Protein AF-A0A093ZY78-F1 (afdb_monomer_lite)

Structure (mmCIF, N/CA/C/O backbone):
data_AF-A0A093ZY78-F1
#
_entry.id   AF-A0A093ZY78-F1
#
loop_
_atom_site.group_PDB
_atom_site.id
_atom_site.type_symbol
_atom_site.label_atom_id
_atom_site.label_alt_id
_atom_site.label_comp_id
_atom_site.label_asym_id
_atom_site.label_entity_id
_atom_site.label_seq_id
_atom_site.pdbx_PDB_ins_code
_atom_site.Cartn_x
_atom_site.Cartn_y
_atom_site.Cartn_z
_atom_site.occupancy
_atom_site.B_iso_or_equiv
_atom_site.auth_seq_id
_atom_site.auth_comp_id
_atom_site.auth_asym_id
_atom_site.auth_atom_id
_atom_site.pdbx_PDB_model_num
ATOM 1 N N . MET A 1 1 ? 4.372 -7.964 5.899 1.00 61.53 1 MET A N 1
ATOM 2 C CA . MET A 1 1 ? 4.485 -8.287 7.341 1.00 61.53 1 MET A CA 1
ATOM 3 C C . MET A 1 1 ? 3.782 -7.247 8.210 1.00 61.53 1 MET A C 1
ATOM 5 O O . MET A 1 1 ? 2.844 -7.632 8.885 1.00 61.53 1 MET A O 1
ATOM 9 N N . LEU A 1 2 ? 4.102 -5.948 8.109 1.00 73.25 2 LEU A N 1
ATOM 10 C CA . LEU A 1 2 ? 3.431 -4.876 8.877 1.00 73.25 2 LEU A CA 1
ATOM 11 C C . LEU A 1 2 ? 1.891 -4.920 8.816 1.00 73.25 2 LEU A C 1
ATOM 13 O O . LEU A 1 2 ? 1.220 -4.945 9.842 1.00 73.25 2 LEU A O 1
ATOM 17 N N . LYS A 1 3 ? 1.335 -5.004 7.601 1.00 78.75 3 LYS A N 1
ATOM 18 C CA . LYS A 1 3 ? -0.119 -5.030 7.374 1.00 78.75 3 LYS A CA 1
ATOM 19 C C . LYS A 1 3 ? -0.809 -6.216 8.060 1.00 78.75 3 LYS A C 1
ATOM 21 O O . LYS A 1 3 ? -1.942 -6.081 8.498 1.00 78.75 3 LYS A O 1
ATOM 26 N N . LEU A 1 4 ? -0.108 -7.346 8.205 1.00 78.31 4 LEU A N 1
ATOM 27 C CA . LEU A 1 4 ? -0.604 -8.532 8.913 1.00 78.31 4 LEU A CA 1
ATOM 28 C C . LEU A 1 4 ? -0.582 -8.334 10.434 1.00 78.31 4 LEU A C 1
ATOM 30 O O . LEU A 1 4 ? -1.525 -8.732 11.105 1.00 78.31 4 LEU A O 1
ATOM 34 N N . SER A 1 5 ? 0.445 -7.681 10.981 1.00 79.75 5 SER A N 1
ATOM 35 C CA . SER A 1 5 ? 0.486 -7.347 12.411 1.00 79.75 5 SER A CA 1
ATOM 36 C C . SER A 1 5 ? -0.639 -6.381 12.791 1.00 79.75 5 SER A C 1
ATOM 38 O O . SER A 1 5 ? -1.333 -6.605 13.779 1.00 79.75 5 SER A O 1
ATOM 40 N N . ILE A 1 6 ? -0.879 -5.355 11.963 1.00 78.25 6 ILE A N 1
ATOM 41 C CA . ILE A 1 6 ? -1.994 -4.410 12.145 1.00 78.25 6 ILE A CA 1
ATOM 42 C C . ILE A 1 6 ? -3.337 -5.143 12.026 1.00 78.25 6 ILE A C 1
ATOM 44 O O . ILE A 1 6 ? -4.227 -4.919 12.843 1.00 78.25 6 ILE A O 1
ATOM 48 N N . ALA A 1 7 ? -3.470 -6.062 11.063 1.00 78.88 7 ALA A N 1
ATOM 49 C CA . ALA A 1 7 ? -4.646 -6.919 10.912 1.00 78.88 7 ALA A CA 1
ATOM 50 C C . ALA A 1 7 ? -4.950 -7.747 12.165 1.00 78.88 7 ALA A C 1
ATOM 52 O O . ALA A 1 7 ? -6.092 -7.808 12.612 1.00 78.88 7 ALA A O 1
ATOM 53 N N . GLU A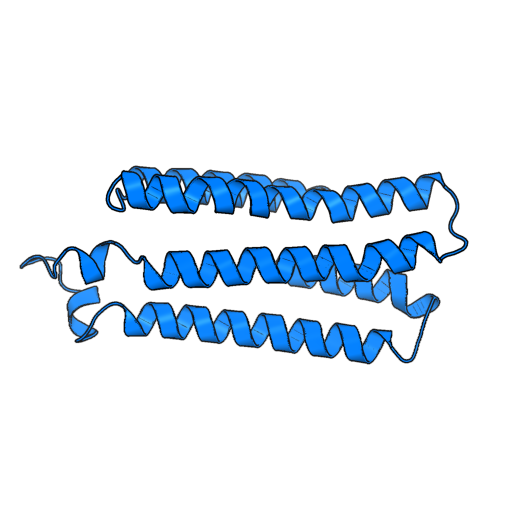 1 8 ? -3.932 -8.382 12.743 1.00 81.56 8 GLU A N 1
ATOM 54 C CA . GLU A 1 8 ? -4.070 -9.208 13.944 1.00 81.56 8 GLU A CA 1
ATOM 55 C C . GLU A 1 8 ? -4.342 -8.364 15.197 1.00 81.56 8 GLU A C 1
ATOM 57 O O . GLU A 1 8 ? -5.108 -8.766 16.075 1.00 81.56 8 GLU A O 1
ATOM 62 N N . PHE A 1 9 ? -3.767 -7.165 15.287 1.00 80.25 9 PHE A N 1
ATOM 63 C CA . PHE A 1 9 ? -4.081 -6.224 16.359 1.00 80.25 9 PHE A CA 1
ATOM 64 C C . PHE A 1 9 ? -5.534 -5.735 16.270 1.00 80.25 9 PHE A C 1
ATOM 66 O O . PHE A 1 9 ? -6.270 -5.793 17.258 1.00 80.25 9 PHE A O 1
ATOM 73 N N . LEU A 1 10 ? -5.975 -5.349 15.067 1.00 74.75 10 LEU A N 1
ATOM 74 C CA . LEU A 1 10 ? -7.372 -5.036 14.759 1.00 74.75 10 LEU A CA 1
ATOM 75 C C . LEU A 1 10 ? -8.294 -6.182 15.148 1.00 74.75 10 LEU A C 1
ATOM 77 O O . LEU A 1 10 ? -9.289 -5.969 15.840 1.00 74.75 10 LEU A O 1
ATOM 81 N N . LYS A 1 11 ? -7.905 -7.406 14.780 1.00 75.50 11 LYS A N 1
ATOM 82 C CA . LYS A 1 11 ? -8.638 -8.617 15.122 1.00 75.50 11 LYS A CA 1
ATOM 83 C C . LYS A 1 11 ? -8.878 -8.727 16.618 1.00 75.50 11 LYS A C 1
ATOM 85 O O . LYS A 1 11 ? -10.014 -8.907 17.044 1.00 75.50 11 LYS A O 1
ATOM 90 N N . ARG A 1 12 ? -7.829 -8.568 17.425 1.00 77.19 12 ARG A N 1
ATOM 91 C CA . ARG A 1 12 ? -7.918 -8.656 18.891 1.00 77.19 12 ARG A CA 1
ATOM 92 C C . ARG A 1 12 ? -8.807 -7.571 19.496 1.00 77.19 12 ARG A C 1
ATOM 94 O O . ARG A 1 12 ? -9.527 -7.848 20.451 1.00 77.19 12 ARG A O 1
ATOM 101 N N . LEU A 1 13 ? -8.774 -6.355 18.955 1.00 74.00 13 LEU A N 1
ATOM 102 C CA . LEU A 1 13 ? -9.579 -5.237 19.454 1.00 74.00 13 LEU A CA 1
ATOM 103 C C . LEU A 1 13 ? -11.060 -5.371 19.099 1.00 74.00 13 LEU A C 1
ATOM 105 O O . LEU A 1 13 ? -11.923 -5.092 19.930 1.00 74.00 13 LEU A O 1
ATOM 109 N N . THR A 1 14 ? -11.359 -5.801 17.876 1.00 69.81 14 THR A N 1
ATOM 110 C CA . THR A 1 14 ? -12.730 -5.865 17.363 1.00 69.81 14 THR A CA 1
ATOM 111 C C . THR A 1 14 ? -13.439 -7.173 17.733 1.00 69.81 14 THR A C 1
ATOM 113 O O . THR A 1 14 ? -14.668 -7.183 17.819 1.00 69.81 14 THR A O 1
ATOM 116 N N . GLN A 1 15 ? -12.701 -8.241 18.072 1.00 70.75 15 GLN A N 1
ATOM 117 C CA . GLN A 1 15 ? -13.249 -9.541 18.495 1.00 70.75 15 GLN A CA 1
ATOM 118 C C . GLN A 1 15 ? -14.234 -9.444 19.675 1.00 70.75 15 GLN A C 1
ATOM 120 O O . GLN A 1 15 ? -15.150 -10.261 19.767 1.00 70.75 15 GLN A O 1
ATOM 125 N N . ASN A 1 16 ? -14.086 -8.446 20.553 1.00 66.94 16 ASN A N 1
ATOM 126 C CA . ASN A 1 16 ? -14.979 -8.250 21.699 1.00 66.94 16 ASN A CA 1
ATOM 127 C C . ASN A 1 16 ? -16.191 -7.342 21.406 1.00 66.94 16 ASN A C 1
ATOM 129 O O . ASN A 1 16 ? -17.124 -7.303 22.200 1.00 66.94 16 ASN A O 1
ATOM 133 N N . ILE A 1 17 ? -16.180 -6.594 20.296 1.00 67.31 17 ILE A N 1
ATOM 134 C CA . ILE A 1 17 ? -17.172 -5.544 20.011 1.00 67.31 17 ILE A CA 1
ATOM 135 C C . ILE A 1 17 ? -18.226 -6.035 19.011 1.00 67.31 17 ILE A C 1
ATOM 137 O O . ILE A 1 17 ? -19.401 -5.732 19.190 1.00 67.31 17 ILE A O 1
ATOM 141 N N . TRP A 1 18 ? -17.847 -6.815 17.985 1.00 63.59 18 TRP A N 1
ATOM 142 C CA . TRP A 1 18 ? -18.790 -7.292 16.961 1.00 63.59 18 TRP A CA 1
ATOM 143 C C . TRP A 1 18 ? -18.357 -8.639 16.356 1.00 63.59 18 TRP A C 1
ATOM 145 O O . TRP A 1 18 ? -17.369 -8.708 15.633 1.00 63.59 18 TRP A O 1
ATOM 155 N N . ARG A 1 19 ? -19.097 -9.726 16.631 1.00 65.12 19 ARG A N 1
ATOM 156 C CA . ARG A 1 19 ? -18.704 -11.097 16.234 1.00 65.12 19 ARG A CA 1
ATOM 157 C C . ARG A 1 19 ? -18.855 -11.401 14.735 1.00 65.12 19 ARG A C 1
ATOM 159 O O . ARG A 1 19 ? -17.941 -11.965 14.153 1.00 65.12 19 ARG A O 1
ATOM 166 N N . SER A 1 20 ? -19.980 -11.047 14.104 1.00 67.31 20 SER A N 1
ATOM 167 C CA . SER A 1 20 ? -20.333 -11.617 12.785 1.00 67.31 20 SER A CA 1
ATOM 168 C C . SER A 1 20 ? -19.713 -10.888 11.585 1.00 67.31 20 SER A C 1
ATOM 170 O O . SER A 1 20 ? -19.220 -11.522 10.658 1.00 67.31 20 SER A O 1
ATOM 172 N N . THR A 1 21 ? -19.700 -9.554 11.585 1.00 69.62 21 THR A N 1
ATOM 173 C CA . THR A 1 21 ? -19.169 -8.758 10.455 1.00 69.62 21 THR A CA 1
ATOM 174 C C . THR A 1 21 ? -17.646 -8.694 10.460 1.00 69.62 21 THR A C 1
ATOM 176 O O . THR A 1 21 ? -17.013 -8.555 9.417 1.00 69.62 21 THR A O 1
ATOM 179 N N . HIS A 1 22 ? -17.043 -8.844 11.636 1.00 74.81 22 HIS A N 1
ATOM 180 C CA . HIS A 1 22 ? -15.600 -8.830 11.810 1.00 74.81 22 HIS A CA 1
ATOM 181 C C . HIS A 1 22 ? -14.897 -9.974 11.068 1.00 74.81 22 HIS A C 1
ATOM 183 O O . HIS A 1 22 ? -13.884 -9.747 10.408 1.00 74.81 22 HIS A O 1
ATOM 189 N N . GLU A 1 23 ? -15.452 -11.188 11.115 1.00 79.19 23 GLU A N 1
ATOM 190 C CA . GLU A 1 23 ? -14.872 -12.331 10.404 1.00 79.19 23 GLU A CA 1
ATOM 191 C C . GLU A 1 23 ? -14.902 -12.146 8.885 1.00 79.19 23 GLU A C 1
ATOM 193 O O . GLU A 1 23 ? -13.936 -12.496 8.204 1.00 79.19 23 GLU A O 1
ATOM 198 N N 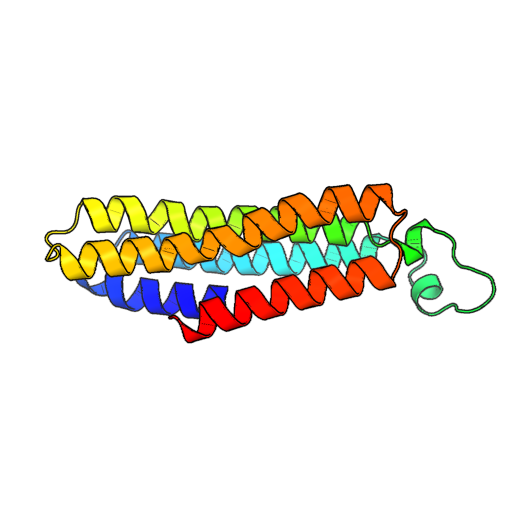. LEU A 1 24 ? -15.978 -11.552 8.357 1.00 82.44 24 LEU A N 1
ATOM 199 C CA . LEU A 1 24 ? -16.093 -11.250 6.933 1.00 82.44 24 LEU A CA 1
ATOM 200 C C . LEU A 1 24 ? -15.062 -10.199 6.507 1.00 82.44 24 LEU A C 1
ATOM 202 O O . LEU A 1 24 ? -14.344 -10.415 5.534 1.00 82.44 24 LEU A O 1
ATOM 206 N N . VAL A 1 25 ? -14.955 -9.091 7.247 1.00 79.94 25 VAL A N 1
ATOM 207 C CA . VAL A 1 25 ? -14.018 -7.998 6.934 1.00 79.94 25 VAL A CA 1
ATOM 208 C C . VAL A 1 25 ? -12.571 -8.480 6.991 1.00 79.94 25 VAL A C 1
ATOM 210 O O . VAL A 1 25 ? -11.810 -8.224 6.060 1.00 79.94 25 VAL A O 1
ATOM 213 N N . LEU A 1 26 ? -12.191 -9.239 8.023 1.00 81.00 26 LEU A N 1
ATOM 214 C CA . LEU A 1 26 ? -10.846 -9.806 8.108 1.00 81.00 26 LEU A CA 1
ATOM 215 C C . LEU A 1 26 ? -10.560 -10.754 6.951 1.00 81.00 26 LEU A C 1
ATOM 217 O O . LEU A 1 26 ? -9.513 -10.646 6.317 1.00 81.00 26 LEU A O 1
ATOM 221 N N . ARG A 1 27 ? -11.490 -11.664 6.643 1.00 85.00 27 ARG A N 1
ATOM 222 C CA . ARG A 1 27 ? -11.331 -12.614 5.540 1.00 85.00 27 ARG A CA 1
ATOM 223 C C . ARG A 1 27 ? -11.146 -11.888 4.208 1.00 85.00 27 ARG A C 1
ATOM 225 O O . ARG A 1 27 ? -10.220 -12.216 3.470 1.00 85.00 27 ARG A O 1
ATOM 232 N N . LEU A 1 28 ? -11.972 -10.879 3.931 1.00 86.06 28 LEU A N 1
ATOM 233 C CA . LEU A 1 28 ? -11.836 -10.029 2.746 1.00 86.06 28 LEU A CA 1
ATOM 234 C C . LEU A 1 28 ? -10.476 -9.330 2.710 1.00 86.06 28 LEU A C 1
ATOM 236 O O . LEU A 1 28 ? -9.845 -9.291 1.660 1.00 86.06 28 LEU A O 1
ATOM 240 N N . MET A 1 29 ? -9.989 -8.838 3.847 1.00 85.06 29 MET A N 1
ATOM 241 C CA . MET A 1 29 ? -8.699 -8.163 3.925 1.00 85.06 29 MET A CA 1
ATOM 242 C C . MET A 1 29 ? -7.511 -9.104 3.680 1.00 85.06 29 MET A C 1
ATOM 244 O O . MET A 1 29 ? -6.583 -8.731 2.965 1.00 85.06 29 MET A O 1
ATOM 248 N N . TYR A 1 30 ? -7.542 -10.333 4.209 1.00 86.00 30 TYR A N 1
ATOM 249 C CA . TYR A 1 30 ? -6.521 -11.345 3.904 1.00 86.00 30 TYR A CA 1
ATOM 250 C C . TYR A 1 30 ? -6.543 -11.740 2.426 1.00 86.00 30 TYR A C 1
ATOM 252 O O . TYR A 1 30 ? -5.482 -11.807 1.806 1.00 86.00 30 TYR A O 1
ATOM 260 N N . TYR A 1 31 ? -7.730 -11.956 1.845 1.00 90.75 31 TYR A N 1
ATOM 261 C CA . TYR A 1 31 ? -7.850 -12.228 0.411 1.00 90.75 31 TYR A CA 1
ATOM 262 C C . TYR A 1 31 ? -7.337 -11.062 -0.429 1.00 90.75 31 TYR A C 1
ATOM 264 O O . TYR A 1 31 ? -6.607 -11.288 -1.389 1.00 90.75 31 TYR A O 1
ATOM 272 N N . TYR A 1 32 ? -7.660 -9.828 -0.045 1.00 88.69 32 TYR A N 1
ATOM 273 C CA . TYR A 1 32 ? -7.186 -8.630 -0.725 1.00 88.69 32 TYR A CA 1
ATOM 274 C C . TYR A 1 32 ? -5.659 -8.529 -0.689 1.00 88.69 32 TYR A C 1
ATOM 276 O O . TYR A 1 32 ? -5.031 -8.350 -1.728 1.00 88.69 32 TYR A O 1
ATOM 284 N N . LEU A 1 33 ? -5.045 -8.724 0.481 1.00 86.88 33 LEU A N 1
ATOM 285 C CA . LEU A 1 33 ? -3.589 -8.706 0.632 1.00 86.88 33 LEU A CA 1
ATOM 286 C C . LEU A 1 33 ? -2.906 -9.834 -0.162 1.00 86.88 33 LEU A C 1
ATOM 288 O O . LEU A 1 33 ? -1.835 -9.638 -0.734 1.00 86.88 33 LEU A O 1
ATOM 292 N N . GLY A 1 34 ? -3.523 -11.017 -0.215 1.00 88.62 34 GLY A N 1
ATOM 293 C CA . GLY A 1 34 ? -3.048 -12.120 -1.049 1.00 88.62 34 GLY A CA 1
ATOM 294 C C . GLY A 1 34 ? -3.135 -11.791 -2.541 1.00 88.62 34 GLY A C 1
ATOM 295 O O . GLY A 1 34 ? -2.173 -11.998 -3.277 1.00 88.62 34 GLY A O 1
ATOM 296 N N . ALA A 1 35 ? -4.257 -11.223 -2.985 1.00 90.75 35 ALA A N 1
ATOM 297 C CA . ALA A 1 35 ? -4.471 -10.841 -4.375 1.00 90.75 35 ALA A CA 1
ATOM 298 C C . ALA A 1 35 ? -3.494 -9.749 -4.832 1.00 90.75 35 ALA A C 1
ATOM 300 O O . ALA A 1 35 ? -2.939 -9.849 -5.925 1.00 90.75 35 ALA A O 1
ATOM 301 N N . THR A 1 36 ? -3.226 -8.741 -3.994 1.00 88.31 36 THR A N 1
ATOM 302 C CA . THR A 1 36 ? -2.253 -7.693 -4.326 1.00 88.31 36 THR A CA 1
ATOM 303 C C . THR A 1 36 ? -0.829 -8.231 -4.417 1.00 88.31 36 THR A C 1
ATOM 305 O O . THR A 1 36 ? -0.097 -7.827 -5.318 1.00 88.31 36 THR A O 1
ATOM 308 N N . MET A 1 37 ? -0.445 -9.187 -3.564 1.00 86.88 37 MET A N 1
ATOM 309 C CA . MET A 1 37 ? 0.850 -9.869 -3.674 1.00 86.88 37 MET A CA 1
ATOM 310 C C . MET A 1 37 ? 0.993 -10.579 -5.027 1.00 86.88 37 MET A C 1
ATOM 312 O O . MET A 1 37 ? 1.989 -10.397 -5.723 1.00 86.88 37 MET A O 1
ATOM 316 N N . VAL A 1 38 ? -0.017 -11.358 -5.424 1.00 91.06 38 VAL A N 1
ATOM 317 C CA . VAL A 1 38 ? -0.007 -12.067 -6.712 1.00 91.06 38 VAL A CA 1
ATOM 318 C C . VAL A 1 38 ? 0.036 -11.079 -7.880 1.00 91.06 38 VAL A C 1
ATOM 320 O O . VAL A 1 38 ? 0.795 -11.286 -8.822 1.00 91.06 38 VAL A O 1
ATOM 323 N N . ALA A 1 39 ? -0.717 -9.978 -7.807 1.00 88.81 39 ALA A N 1
ATOM 324 C CA . ALA A 1 39 ? -0.717 -8.944 -8.838 1.00 88.81 39 ALA A CA 1
ATOM 325 C C . ALA A 1 39 ? 0.663 -8.291 -9.021 1.00 88.81 39 ALA A C 1
ATOM 327 O O . ALA A 1 39 ? 1.092 -8.098 -10.156 1.00 88.81 39 ALA A O 1
ATOM 328 N N . VAL A 1 40 ? 1.378 -7.999 -7.928 1.00 87.06 40 VAL A N 1
ATOM 329 C CA . VAL A 1 40 ? 2.744 -7.450 -7.990 1.00 87.06 40 VAL A CA 1
ATOM 330 C C . VAL A 1 40 ? 3.707 -8.449 -8.630 1.00 87.06 40 VAL A C 1
ATOM 332 O O . VAL A 1 40 ? 4.451 -8.063 -9.522 1.00 87.06 40 VAL A O 1
ATOM 335 N N . ILE A 1 41 ? 3.634 -9.734 -8.264 1.00 87.00 41 ILE A N 1
ATOM 336 C CA . ILE A 1 41 ? 4.473 -10.784 -8.868 1.00 87.00 41 ILE A CA 1
ATOM 337 C C . ILE A 1 41 ? 4.208 -10.907 -10.374 1.00 87.00 41 ILE A C 1
ATOM 339 O O . ILE A 1 41 ? 5.135 -11.056 -11.167 1.00 87.00 41 ILE A O 1
ATOM 343 N N . ILE A 1 42 ? 2.943 -10.847 -10.792 1.00 87.56 42 ILE A N 1
ATOM 344 C CA . ILE A 1 42 ? 2.594 -10.893 -12.216 1.00 87.56 42 ILE A CA 1
ATOM 345 C C . ILE A 1 42 ? 3.121 -9.650 -12.937 1.00 87.56 42 ILE A C 1
ATOM 347 O O . ILE A 1 42 ? 3.661 -9.788 -14.032 1.00 87.56 42 ILE A O 1
ATOM 351 N N . ALA A 1 43 ? 2.989 -8.462 -12.340 1.00 85.69 43 ALA A N 1
ATOM 352 C CA . ALA A 1 43 ? 3.528 -7.229 -12.903 1.00 85.69 43 ALA A CA 1
ATOM 353 C C . ALA A 1 43 ? 5.052 -7.317 -13.069 1.00 85.69 43 ALA A C 1
ATOM 355 O O . ALA A 1 43 ? 5.546 -7.023 -14.152 1.00 85.69 43 ALA A O 1
ATOM 356 N N . ASP A 1 44 ? 5.760 -7.826 -12.058 1.00 81.75 44 ASP A N 1
ATOM 357 C CA . ASP A 1 44 ? 7.201 -8.092 -12.110 1.00 81.75 44 ASP A CA 1
ATOM 358 C C . ASP A 1 44 ? 7.577 -9.019 -13.270 1.00 81.75 44 ASP A C 1
ATOM 360 O O . ASP A 1 44 ? 8.495 -8.743 -14.029 1.00 81.75 44 ASP A O 1
ATOM 364 N N . LEU A 1 45 ? 6.855 -10.122 -13.465 1.00 82.19 45 LEU A N 1
ATOM 365 C CA . LEU A 1 45 ? 7.180 -11.077 -14.530 1.00 82.19 45 LEU A CA 1
ATOM 366 C C . LEU A 1 45 ? 6.747 -10.606 -15.928 1.00 82.19 45 LEU A C 1
ATOM 368 O O . LEU A 1 45 ? 7.261 -11.099 -16.935 1.00 82.19 45 LEU A O 1
ATOM 372 N N . ALA A 1 46 ? 5.774 -9.699 -16.012 1.00 82.62 46 ALA A N 1
ATOM 373 C CA . ALA A 1 46 ? 5.225 -9.209 -17.272 1.00 82.62 46 ALA A CA 1
ATOM 374 C C . ALA A 1 46 ? 6.018 -8.038 -17.869 1.00 82.62 46 ALA A C 1
ATOM 376 O O . ALA A 1 46 ? 5.906 -7.801 -19.071 1.00 82.62 46 ALA A O 1
ATOM 377 N N . GLU A 1 47 ? 6.808 -7.331 -17.061 1.00 78.50 47 GLU A N 1
ATOM 378 C CA . GLU A 1 47 ? 7.543 -6.125 -17.460 1.00 78.50 47 GLU A CA 1
ATOM 379 C C . GLU A 1 47 ? 8.604 -6.345 -18.534 1.00 78.50 47 GLU A C 1
ATOM 381 O O . GLU A 1 47 ? 8.835 -5.457 -19.353 1.00 78.50 47 GLU A O 1
ATOM 386 N N . CYS A 1 48 ? 9.234 -7.519 -18.557 1.00 81.62 48 CYS A N 1
ATOM 387 C CA . CYS A 1 48 ? 10.265 -7.842 -19.534 1.00 81.62 48 CYS A CA 1
ATOM 388 C C . CYS A 1 48 ? 9.904 -9.119 -20.297 1.00 81.62 48 CYS A C 1
ATOM 390 O O . CYS A 1 48 ? 9.738 -10.200 -19.723 1.00 81.62 48 CYS A O 1
ATOM 392 N N . ARG A 1 49 ? 9.798 -9.006 -21.624 1.00 78.94 49 ARG A N 1
ATOM 393 C CA . ARG A 1 49 ? 9.548 -10.129 -22.535 1.00 78.94 49 ARG A CA 1
ATOM 394 C C . ARG A 1 49 ? 10.615 -10.135 -23.639 1.00 78.94 49 ARG A C 1
ATOM 396 O O . ARG A 1 49 ? 10.695 -9.147 -24.363 1.00 78.94 49 ARG A O 1
ATOM 403 N N . PRO A 1 50 ? 11.373 -11.233 -23.831 1.00 80.06 50 PRO A N 1
ATOM 404 C CA . PRO A 1 50 ? 11.425 -12.455 -23.017 1.00 80.06 50 PRO A CA 1
ATOM 405 C C . PRO A 1 50 ? 12.081 -12.258 -21.636 1.00 80.06 50 PRO A C 1
ATOM 407 O O . PRO A 1 50 ? 13.000 -11.461 -21.475 1.00 80.06 50 PRO A O 1
ATOM 410 N N . VAL A 1 51 ? 11.648 -13.054 -20.647 1.00 78.19 51 VAL A N 1
ATOM 411 C CA . VAL A 1 51 ? 12.140 -13.021 -19.247 1.00 78.19 51 VAL A CA 1
ATOM 412 C C . VAL A 1 51 ? 13.654 -13.269 -19.152 1.00 78.19 51 VAL A C 1
ATOM 414 O O . VAL A 1 51 ? 14.296 -12.883 -18.181 1.00 78.19 51 VAL A O 1
ATOM 417 N N . THR A 1 52 ? 14.260 -13.867 -20.178 1.00 77.81 52 THR A N 1
ATOM 418 C CA . THR A 1 52 ? 15.712 -14.066 -20.277 1.00 77.81 52 THR A CA 1
ATOM 419 C C . THR A 1 52 ? 16.505 -12.758 -20.240 1.00 77.81 52 THR A C 1
ATOM 421 O O . THR A 1 52 ? 17.647 -12.765 -19.789 1.00 77.81 52 THR A O 1
ATOM 424 N N . HIS A 1 53 ? 15.911 -11.632 -20.645 1.00 80.19 53 HIS A N 1
ATOM 425 C CA . HIS A 1 53 ? 16.570 -10.326 -20.618 1.00 80.19 53 HIS A CA 1
ATOM 426 C C . HIS A 1 53 ? 16.712 -9.718 -19.214 1.00 80.19 53 HIS A C 1
ATOM 428 O O . HIS A 1 53 ? 17.516 -8.806 -19.051 1.00 80.19 53 HIS A O 1
ATOM 434 N N . TYR A 1 54 ? 16.029 -10.243 -18.186 1.00 77.12 54 TYR A N 1
ATOM 435 C CA . TYR A 1 54 ? 16.248 -9.803 -16.797 1.00 77.12 54 TYR A CA 1
ATOM 436 C C . TYR A 1 54 ? 17.683 -10.039 -16.318 1.00 77.12 54 TYR A C 1
ATOM 438 O O . TYR A 1 54 ? 18.223 -9.250 -15.547 1.00 77.12 54 TYR A O 1
ATOM 446 N N . TRP A 1 55 ? 18.296 -11.131 -16.773 1.00 80.44 55 TRP A N 1
ATOM 447 C CA . TRP A 1 55 ? 19.625 -11.578 -16.342 1.00 80.44 55 TRP A CA 1
ATOM 448 C C . TRP A 1 55 ? 20.733 -11.117 -17.297 1.00 80.44 55 TRP A C 1
ATOM 450 O O . TRP A 1 55 ? 21.902 -11.447 -17.104 1.00 80.44 55 TRP A O 1
ATOM 460 N N . GLN A 1 56 ? 20.372 -10.390 -18.356 1.00 79.50 56 GLN A N 1
ATOM 461 C CA . GLN A 1 56 ? 21.296 -9.986 -19.403 1.00 79.50 56 GLN A CA 1
ATOM 462 C C . GLN A 1 56 ? 21.966 -8.660 -19.036 1.00 79.50 56 GLN A C 1
ATOM 464 O O . GLN A 1 56 ? 21.321 -7.616 -18.992 1.00 79.50 56 GLN A O 1
ATOM 469 N N . VAL A 1 57 ? 23.277 -8.706 -18.788 1.00 77.25 57 VAL A N 1
ATOM 470 C CA . VAL A 1 57 ? 24.083 -7.516 -18.455 1.00 77.25 57 VAL A CA 1
ATOM 471 C C . VAL A 1 57 ? 24.602 -6.820 -19.717 1.00 77.25 57 VAL A C 1
ATOM 473 O O . VAL A 1 57 ? 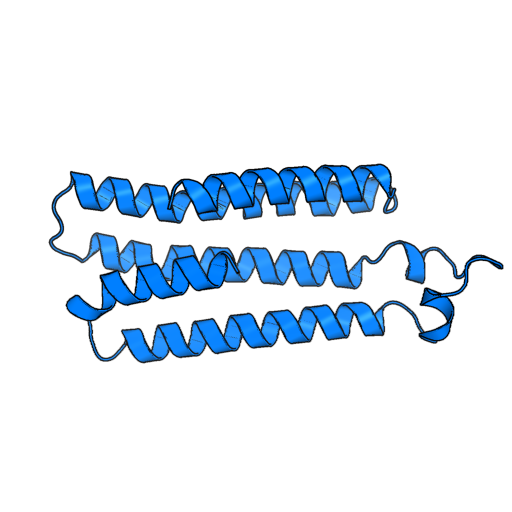24.641 -5.595 -19.779 1.00 77.25 57 VAL A O 1
ATOM 476 N N . VAL A 1 58 ? 24.991 -7.599 -20.731 1.00 79.56 58 VAL A N 1
ATOM 477 C CA . VAL A 1 58 ? 25.469 -7.119 -22.035 1.00 79.56 58 VAL A CA 1
ATOM 478 C C . VAL A 1 58 ? 24.908 -8.044 -23.122 1.00 79.56 58 VAL A C 1
ATOM 480 O O . VAL A 1 58 ? 25.004 -9.262 -22.951 1.00 79.56 58 VAL A O 1
ATOM 483 N N . PRO A 1 59 ? 24.364 -7.532 -24.242 1.00 76.94 59 PRO A N 1
ATOM 484 C CA . PRO A 1 59 ? 24.043 -6.128 -24.541 1.00 76.94 59 PRO A CA 1
ATOM 485 C C . PRO A 1 59 ? 22.876 -5.597 -23.687 1.00 76.94 59 PRO A C 1
ATOM 487 O O . PRO A 1 59 ? 22.126 -6.392 -23.122 1.00 76.94 59 PRO A O 1
ATOM 490 N N . ASP A 1 60 ? 22.733 -4.272 -23.575 1.00 77.00 60 ASP A N 1
ATOM 491 C CA . ASP A 1 60 ? 21.700 -3.632 -22.739 1.00 77.00 60 ASP A CA 1
ATOM 492 C C . ASP A 1 60 ? 20.285 -4.104 -23.160 1.00 77.00 60 ASP A C 1
ATOM 494 O O . ASP A 1 60 ? 19.920 -3.932 -24.328 1.00 77.00 60 ASP A O 1
ATOM 498 N N . PRO A 1 61 ? 19.491 -4.715 -22.253 1.00 73.94 61 PRO A N 1
ATOM 499 C CA . PRO A 1 61 ? 18.148 -5.224 -22.553 1.00 73.94 61 PRO A CA 1
ATOM 500 C C . PRO A 1 61 ? 17.105 -4.115 -22.789 1.00 73.94 61 PRO A C 1
ATOM 502 O O . PRO A 1 61 ? 15.955 -4.404 -23.119 1.00 73.94 61 PRO A O 1
ATOM 505 N N . GLY A 1 62 ? 17.489 -2.846 -22.635 1.00 78.56 62 GLY A N 1
ATOM 506 C CA . GLY A 1 62 ? 16.659 -1.679 -22.884 1.00 78.56 62 GLY A CA 1
ATOM 507 C C . GLY A 1 62 ? 16.002 -1.118 -21.622 1.00 78.56 62 GLY A C 1
ATOM 508 O O . GLY A 1 62 ? 15.876 -1.764 -20.579 1.00 78.56 62 GLY A O 1
ATOM 509 N N . ALA A 1 63 ? 15.532 0.129 -21.729 1.00 73.88 63 ALA A N 1
ATOM 510 C CA . ALA A 1 63 ? 14.961 0.870 -20.604 1.00 73.88 63 ALA A CA 1
ATOM 511 C C . ALA A 1 63 ? 13.714 0.198 -19.994 1.00 73.88 63 ALA A C 1
ATOM 513 O O . ALA A 1 63 ? 13.515 0.295 -18.785 1.00 73.88 63 ALA A O 1
ATOM 514 N N . GLN A 1 64 ? 12.917 -0.526 -20.793 1.00 73.62 64 GLN A N 1
ATOM 515 C CA . GLN A 1 64 ? 11.694 -1.188 -20.321 1.00 73.62 64 GLN A CA 1
ATOM 516 C C . GLN A 1 64 ? 11.970 -2.257 -19.255 1.00 73.62 64 GLN A C 1
ATOM 518 O O . GLN A 1 64 ? 11.338 -2.233 -18.202 1.00 73.62 64 GLN A O 1
ATOM 523 N N . CYS A 1 65 ? 12.968 -3.120 -19.469 1.00 77.31 65 CYS A N 1
ATOM 524 C CA . CYS A 1 65 ? 13.332 -4.167 -18.510 1.00 77.31 65 CYS A CA 1
ATOM 525 C C . CYS A 1 65 ? 14.065 -3.620 -17.273 1.00 77.31 65 CYS A C 1
ATOM 527 O O . CYS A 1 65 ? 14.047 -4.238 -16.213 1.00 77.31 65 CYS A O 1
ATOM 529 N N . ARG A 1 66 ? 14.704 -2.447 -17.384 1.00 73.75 66 ARG A N 1
ATOM 530 C CA . ARG A 1 66 ? 15.488 -1.836 -16.298 1.00 73.75 66 ARG A CA 1
ATOM 531 C C . ARG A 1 66 ? 14.662 -0.930 -15.375 1.00 73.75 66 ARG A C 1
ATOM 533 O O . ARG A 1 66 ? 14.958 -0.826 -14.185 1.00 73.75 66 ARG A O 1
ATOM 540 N N . GLN A 1 67 ? 13.667 -0.221 -15.909 1.00 74.88 67 GLN A N 1
ATOM 541 C CA . GLN A 1 67 ? 12.953 0.835 -15.177 1.00 74.88 67 GLN A CA 1
ATOM 542 C C . GLN A 1 67 ? 11.864 0.313 -14.239 1.00 74.88 67 GLN A C 1
ATOM 544 O O . GLN A 1 67 ? 11.590 0.959 -13.227 1.00 74.88 67 GLN A O 1
ATOM 549 N N . GLY A 1 68 ? 11.283 -0.851 -14.527 1.00 78.25 68 GLY A N 1
ATOM 550 C CA . GLY A 1 68 ? 10.331 -1.526 -13.646 1.00 78.25 68 GLY A CA 1
ATOM 551 C C . GLY A 1 68 ? 9.133 -0.662 -13.223 1.00 78.25 68 GLY A C 1
ATOM 552 O O . GLY A 1 68 ? 8.830 -0.542 -12.031 1.00 78.25 68 GLY A O 1
ATOM 553 N N . TYR A 1 69 ? 8.518 0.045 -14.179 1.00 82.06 69 TYR A N 1
ATOM 554 C CA . TYR A 1 69 ? 7.420 0.975 -13.903 1.00 82.06 69 TYR A CA 1
ATOM 555 C C . TYR A 1 69 ? 6.072 0.302 -13.636 1.00 82.06 69 TYR A C 1
ATOM 557 O O . TYR A 1 69 ? 5.310 0.807 -12.812 1.00 82.06 69 TYR A O 1
ATOM 565 N N . ALA A 1 70 ? 5.756 -0.805 -14.306 1.00 83.31 70 ALA A N 1
ATOM 566 C CA . ALA A 1 70 ? 4.494 -1.508 -14.107 1.00 83.31 70 ALA A CA 1
ATOM 567 C C . ALA A 1 70 ? 4.428 -2.143 -12.711 1.00 83.31 70 ALA A C 1
ATOM 569 O O . ALA A 1 70 ? 3.423 -1.972 -12.022 1.00 83.31 70 ALA A O 1
ATOM 570 N N . GLN A 1 71 ? 5.506 -2.770 -12.241 1.00 85.44 71 GLN A N 1
ATOM 571 C CA . GLN A 1 71 ? 5.687 -3.199 -10.862 1.00 85.44 71 GLN A CA 1
ATOM 572 C C . GLN A 1 71 ? 5.534 -2.006 -9.925 1.00 85.44 71 GLN A C 1
ATOM 574 O O . GLN A 1 71 ? 4.737 -2.067 -8.992 1.00 85.44 71 GLN A O 1
ATOM 579 N N . LEU A 1 72 ? 6.279 -0.917 -10.157 1.00 84.06 72 LEU A N 1
ATOM 580 C CA . LEU A 1 72 ? 6.274 0.239 -9.260 1.00 84.06 72 LEU A CA 1
ATOM 581 C C . LEU A 1 72 ? 4.861 0.804 -9.075 1.00 84.06 72 LEU A C 1
ATOM 583 O O . LEU A 1 72 ? 4.449 1.057 -7.944 1.00 84.06 72 LEU A O 1
ATOM 587 N N . ILE A 1 73 ? 4.122 0.988 -10.170 1.00 86.00 73 ILE A N 1
ATOM 588 C CA . ILE A 1 73 ? 2.754 1.515 -10.148 1.00 86.00 73 ILE A CA 1
ATOM 589 C C . ILE A 1 73 ? 1.806 0.501 -9.504 1.00 86.00 73 ILE A C 1
ATOM 591 O O . ILE A 1 73 ? 1.017 0.880 -8.641 1.00 86.00 73 ILE A O 1
ATOM 595 N N . THR A 1 74 ? 1.905 -0.782 -9.859 1.00 87.56 74 THR A N 1
ATOM 596 C CA . THR A 1 74 ? 1.047 -1.838 -9.296 1.00 87.56 74 THR A CA 1
ATOM 597 C C . THR A 1 74 ? 1.239 -1.950 -7.788 1.00 87.56 74 THR A C 1
ATOM 599 O O . THR A 1 74 ? 0.267 -1.948 -7.036 1.00 87.56 74 THR A O 1
ATOM 602 N N . MET A 1 75 ? 2.492 -1.968 -7.332 1.00 87.19 75 MET A N 1
ATOM 603 C CA . MET A 1 75 ? 2.844 -2.001 -5.918 1.00 87.19 75 MET A CA 1
ATOM 604 C C . MET A 1 75 ? 2.371 -0.736 -5.199 1.00 87.19 75 MET A C 1
ATOM 606 O O . MET A 1 75 ? 1.814 -0.835 -4.109 1.00 87.19 75 MET A O 1
ATOM 610 N N . ALA A 1 76 ? 2.541 0.443 -5.804 1.00 87.62 76 ALA A N 1
ATOM 611 C CA . ALA A 1 76 ? 2.079 1.700 -5.227 1.00 87.62 76 ALA A CA 1
ATOM 612 C C . ALA A 1 76 ? 0.556 1.709 -5.032 1.00 87.62 76 ALA A C 1
ATOM 614 O O . ALA A 1 76 ? 0.076 1.982 -3.934 1.00 87.62 76 ALA A O 1
ATOM 615 N N . VAL A 1 77 ? -0.208 1.351 -6.067 1.00 89.12 77 VAL A N 1
ATOM 616 C CA . VAL A 1 77 ? -1.676 1.291 -6.009 1.00 89.12 77 VAL A CA 1
ATOM 617 C C . VAL A 1 77 ? -2.132 0.256 -4.985 1.00 89.12 77 VAL A C 1
ATOM 619 O O . VAL A 1 77 ? -2.979 0.559 -4.142 1.00 89.12 77 VAL A O 1
ATOM 622 N N . ALA A 1 78 ? -1.540 -0.940 -5.001 1.00 89.25 78 ALA A N 1
ATOM 623 C CA . ALA A 1 78 ? -1.806 -1.977 -4.014 1.00 89.25 78 ALA A CA 1
ATOM 624 C C . ALA A 1 78 ? -1.536 -1.483 -2.589 1.00 89.25 78 ALA A C 1
ATOM 626 O O . ALA A 1 78 ? -2.376 -1.656 -1.706 1.00 89.25 78 ALA A O 1
ATOM 627 N N . ASN A 1 79 ? -0.400 -0.827 -2.346 1.00 87.50 79 ASN A N 1
ATOM 628 C CA . ASN A 1 79 ? -0.071 -0.344 -1.013 1.00 87.50 79 ASN A CA 1
ATOM 629 C C . ASN A 1 79 ? -1.064 0.711 -0.527 1.00 87.50 79 ASN A C 1
ATOM 631 O O . ASN A 1 79 ? -1.655 0.510 0.533 1.00 87.50 79 ASN A O 1
ATOM 635 N N . VAL A 1 80 ? -1.310 1.751 -1.330 1.00 89.19 80 VAL A N 1
ATOM 636 C CA . VAL A 1 80 ? -2.222 2.853 -0.989 1.00 89.19 80 VAL A CA 1
ATOM 637 C C . VAL A 1 80 ? -3.627 2.340 -0.692 1.00 89.19 80 VAL A C 1
ATOM 639 O O . VAL A 1 80 ? -4.215 2.681 0.331 1.00 89.19 80 VAL A O 1
ATOM 642 N N . THR A 1 81 ? -4.163 1.482 -1.555 1.00 90.31 81 THR A N 1
ATOM 643 C CA . THR A 1 81 ? -5.512 0.929 -1.374 1.00 90.31 81 THR A CA 1
ATOM 644 C C . THR A 1 81 ? -5.622 0.058 -0.123 1.00 90.31 81 THR A C 1
ATOM 646 O O . THR A 1 81 ? -6.603 0.170 0.610 1.00 90.31 81 THR A O 1
ATOM 649 N N . THR A 1 82 ? -4.613 -0.771 0.169 1.00 87.38 82 THR A N 1
ATOM 650 C CA . THR A 1 82 ? -4.624 -1.609 1.380 1.00 87.38 82 THR A CA 1
ATOM 651 C C . THR A 1 82 ? -4.546 -0.762 2.653 1.00 87.38 82 THR A C 1
ATOM 653 O O . THR A 1 82 ? -5.221 -1.070 3.631 1.00 87.38 82 THR A O 1
ATOM 656 N N . ASP A 1 83 ? -3.748 0.307 2.645 1.00 87.75 83 ASP A N 1
ATOM 657 C CA . ASP A 1 83 ? -3.589 1.184 3.810 1.00 87.75 83 ASP A CA 1
ATOM 658 C C . ASP A 1 83 ? -4.861 2.011 4.053 1.00 87.75 83 ASP A C 1
ATOM 660 O O . ASP A 1 83 ? -5.311 2.135 5.189 1.00 87.75 83 ASP A O 1
ATOM 664 N N . LEU A 1 84 ? -5.534 2.472 2.990 1.00 88.44 84 LEU A N 1
ATOM 665 C CA . LEU A 1 84 ? -6.848 3.112 3.106 1.00 88.44 84 LEU A CA 1
ATOM 666 C C . LEU A 1 84 ? -7.908 2.166 3.679 1.00 88.44 84 LEU A C 1
ATOM 668 O O . LEU A 1 84 ? -8.658 2.573 4.562 1.00 88.44 84 LEU A O 1
ATOM 672 N N . LEU A 1 85 ? -7.958 0.907 3.230 1.00 85.75 85 LEU A N 1
ATOM 673 C CA . LEU A 1 85 ? -8.862 -0.101 3.800 1.00 85.75 85 LEU A CA 1
ATOM 674 C C . LEU A 1 85 ? -8.598 -0.280 5.304 1.00 85.75 85 LEU A C 1
ATOM 676 O O . LEU A 1 85 ? -9.534 -0.249 6.102 1.00 85.75 85 LEU A O 1
ATOM 680 N N . LEU A 1 86 ? -7.326 -0.387 5.699 1.00 82.19 86 LEU A N 1
ATOM 681 C CA . LEU A 1 86 ? -6.915 -0.524 7.100 1.00 82.19 86 LEU A CA 1
ATOM 682 C C . LEU A 1 86 ? -7.282 0.678 7.978 1.00 82.19 86 LEU A C 1
ATOM 684 O O . LEU A 1 86 ? -7.404 0.506 9.184 1.00 82.19 86 LEU A O 1
ATOM 688 N N . VAL A 1 87 ? -7.471 1.868 7.407 1.00 84.69 87 VAL A N 1
ATOM 689 C CA . VAL A 1 87 ? -7.866 3.086 8.134 1.00 84.69 87 VAL A CA 1
ATOM 690 C C . VAL A 1 87 ? -9.385 3.267 8.149 1.00 84.69 87 VAL A C 1
ATOM 692 O O . VAL A 1 87 ? -9.978 3.532 9.197 1.00 84.69 87 VAL A O 1
ATOM 695 N N . ILE A 1 88 ? -10.033 3.095 6.995 1.00 84.81 88 ILE A N 1
ATOM 696 C CA . ILE A 1 88 ? -11.468 3.346 6.807 1.00 84.81 88 ILE A CA 1
ATOM 697 C C . ILE A 1 88 ? -12.319 2.338 7.577 1.00 84.81 88 ILE A C 1
ATOM 699 O O . ILE A 1 88 ? -13.371 2.713 8.083 1.00 84.81 88 ILE A O 1
ATOM 703 N N . PHE A 1 89 ? -11.894 1.080 7.700 1.00 80.56 89 PHE A N 1
ATOM 704 C CA . PHE A 1 89 ? -12.675 0.087 8.439 1.00 80.56 89 PHE A CA 1
ATOM 705 C C . PHE A 1 89 ? -12.717 0.325 9.957 1.00 80.56 89 PHE A C 1
ATOM 707 O O . PHE A 1 89 ? -13.816 0.339 10.516 1.00 80.56 89 PHE A O 1
ATOM 714 N N . PRO A 1 90 ? -11.589 0.511 10.666 1.00 74.81 90 PRO A N 1
ATOM 715 C CA . PRO A 1 90 ? -11.619 0.636 12.117 1.00 74.81 90 PRO A CA 1
ATOM 716 C C . PRO A 1 90 ? -12.032 2.006 12.632 1.00 74.81 90 PRO A C 1
ATOM 718 O O . PRO A 1 90 ? -12.593 2.065 13.721 1.00 74.81 90 PRO A O 1
ATOM 721 N N . ILE A 1 91 ? -11.799 3.105 11.907 1.00 78.94 91 ILE A N 1
ATOM 722 C CA . ILE A 1 91 ? -12.118 4.445 12.428 1.00 78.94 91 ILE A CA 1
ATOM 723 C C . ILE A 1 91 ? -13.614 4.591 12.770 1.00 78.94 91 ILE A C 1
ATOM 725 O O . ILE A 1 91 ? -13.916 4.899 13.925 1.00 78.94 91 ILE A O 1
ATOM 729 N N . PRO A 1 92 ? -14.572 4.311 11.865 1.00 77.06 92 PRO A N 1
ATOM 730 C CA . PRO A 1 92 ? -15.998 4.372 12.186 1.00 77.06 92 PRO A CA 1
ATOM 731 C C . PRO A 1 92 ? -16.374 3.461 13.363 1.00 77.06 92 PRO A C 1
ATOM 733 O O . PRO A 1 92 ? -17.167 3.849 14.221 1.00 77.06 92 PRO A O 1
ATOM 736 N N . LEU A 1 93 ? -15.746 2.282 13.455 1.00 73.62 93 LEU A N 1
ATOM 737 C CA . LEU A 1 93 ? -15.955 1.334 14.553 1.00 73.62 93 LEU A CA 1
ATOM 738 C C . LEU A 1 93 ? -15.477 1.900 15.898 1.00 73.62 93 LEU A C 1
ATOM 740 O O . LEU A 1 93 ? -16.184 1.806 16.901 1.00 73.62 93 LEU A O 1
ATOM 744 N N . ILE A 1 94 ? -14.307 2.539 15.925 1.00 77.44 94 ILE A N 1
ATOM 745 C CA . ILE A 1 94 ? -13.754 3.205 17.111 1.00 77.44 94 ILE A CA 1
ATOM 746 C C . ILE A 1 94 ? -14.656 4.361 17.546 1.00 77.44 94 ILE A C 1
ATOM 748 O O . ILE A 1 94 ? -14.850 4.583 18.744 1.00 77.44 94 ILE A O 1
ATOM 752 N N . PHE A 1 95 ? -15.237 5.091 16.590 1.00 77.81 95 PHE A N 1
ATOM 753 C CA . PHE A 1 95 ? -16.163 6.175 16.894 1.00 77.81 95 PHE A CA 1
ATOM 754 C C . PHE A 1 95 ? -17.485 5.691 17.488 1.00 77.81 95 PHE A C 1
ATOM 756 O O . PHE A 1 95 ? -17.966 6.340 18.417 1.00 77.81 95 PHE A O 1
ATOM 763 N N . SER A 1 96 ? -17.998 4.550 17.021 1.00 76.69 96 SER A N 1
ATOM 764 C CA . SER A 1 96 ? -19.225 3.921 17.523 1.00 76.69 96 SER A CA 1
ATOM 765 C C . SER A 1 96 ? -19.053 3.192 18.863 1.00 76.69 96 SER A C 1
ATOM 767 O O . SER A 1 96 ? -20.046 2.860 19.508 1.00 76.69 96 SER A O 1
ATOM 769 N N . SER A 1 97 ? -17.822 2.906 19.290 1.00 75.06 97 SER A N 1
ATOM 770 C CA . SER A 1 97 ? -17.557 2.155 20.518 1.00 75.06 97 SER A CA 1
ATOM 771 C C . SER A 1 97 ? -17.579 3.044 21.767 1.00 75.06 97 SER A C 1
ATOM 773 O O . SER A 1 97 ? -16.998 4.130 21.784 1.00 75.06 97 SER A O 1
ATOM 775 N N . HIS A 1 98 ? -18.133 2.521 22.867 1.00 78.19 98 HIS A N 1
ATOM 776 C CA . HIS A 1 98 ? -18.116 3.129 24.209 1.00 78.19 98 HIS A CA 1
ATOM 777 C C . HIS A 1 98 ? -16.739 3.014 24.899 1.00 78.19 98 HIS A C 1
ATOM 779 O O . HIS A 1 98 ? -16.621 2.576 26.041 1.00 78.19 98 HIS A O 1
ATOM 785 N N . MET A 1 99 ? -15.661 3.358 24.192 1.00 80.31 99 MET A N 1
ATOM 786 C CA . MET A 1 99 ? -14.311 3.373 24.760 1.00 80.31 99 MET A CA 1
ATOM 787 C C . MET A 1 99 ? -14.012 4.704 25.468 1.00 80.31 99 MET A C 1
ATOM 789 O O . MET A 1 99 ? -14.460 5.756 25.005 1.00 80.31 99 MET A O 1
ATOM 793 N N . PRO A 1 100 ? -13.206 4.694 26.547 1.00 84.19 100 PRO A N 1
ATOM 794 C CA . PRO A 1 100 ? -12.748 5.921 27.186 1.00 84.19 100 PRO A CA 1
ATOM 795 C C . PRO A 1 100 ? -11.897 6.750 26.211 1.00 84.19 100 PRO A C 1
ATOM 797 O O . PRO A 1 100 ? -11.051 6.212 25.490 1.00 84.19 100 PRO A O 1
ATOM 800 N N . LEU A 1 101 ? -12.104 8.072 26.220 1.00 84.75 101 LEU A N 1
ATOM 801 C CA . LEU A 1 101 ? -11.435 9.048 25.348 1.00 84.75 101 LEU A CA 1
ATOM 802 C C . LEU A 1 101 ? -9.913 8.851 25.176 1.00 84.75 101 LEU A C 1
ATOM 804 O O . LEU A 1 101 ? -9.482 8.856 24.025 1.00 84.75 101 LEU A O 1
ATOM 808 N N . PRO A 1 102 ? -9.095 8.616 26.226 1.00 84.62 102 PRO A N 1
ATOM 809 C CA . PRO A 1 102 ? -7.647 8.445 26.046 1.00 84.62 102 PRO A CA 1
ATOM 810 C C . PRO A 1 102 ? -7.279 7.223 25.195 1.00 84.62 102 PRO A C 1
ATOM 812 O O . PRO A 1 102 ? -6.334 7.263 24.412 1.00 84.62 102 PRO A O 1
ATOM 815 N N . ARG A 1 103 ? -8.049 6.133 25.293 1.00 82.12 103 ARG A N 1
ATOM 816 C CA . ARG A 1 103 ? -7.823 4.939 24.469 1.00 82.12 103 ARG A CA 1
ATOM 817 C C . ARG A 1 103 ? -8.277 5.179 23.034 1.00 82.12 103 ARG A C 1
ATOM 819 O O . ARG A 1 103 ? -7.618 4.734 22.103 1.00 82.12 103 ARG A O 1
ATOM 826 N N . LYS A 1 104 ? -9.378 5.914 22.861 1.00 83.81 104 LYS A N 1
ATOM 827 C CA . LYS A 1 104 ? -9.933 6.283 21.555 1.00 83.81 104 LYS A CA 1
ATOM 828 C C . LYS A 1 104 ? -8.951 7.131 20.743 1.00 83.81 104 LYS A C 1
ATOM 830 O O . LYS A 1 104 ? -8.730 6.842 19.573 1.00 83.81 104 LYS A O 1
ATOM 835 N N . THR A 1 105 ? -8.335 8.139 21.360 1.00 83.88 105 THR A N 1
ATOM 836 C CA . THR A 1 105 ? -7.367 9.019 20.685 1.00 83.88 105 THR A CA 1
ATOM 837 C C . THR A 1 105 ? -6.074 8.292 20.335 1.00 83.88 105 THR A C 1
ATOM 839 O O . THR A 1 105 ? -5.613 8.414 19.202 1.00 83.88 105 THR A O 1
ATOM 842 N N . MET A 1 106 ? -5.535 7.480 21.252 1.00 84.56 106 MET A N 1
ATOM 843 C CA . MET A 1 106 ? -4.354 6.647 21.001 1.00 84.56 106 MET A CA 1
ATOM 844 C C . MET A 1 106 ? -4.570 5.726 19.794 1.00 84.56 106 MET A C 1
ATOM 846 O O . MET A 1 106 ? -3.724 5.652 18.908 1.00 84.56 106 MET A O 1
ATOM 850 N N . LEU A 1 107 ? -5.730 5.071 19.722 1.00 81.69 107 LEU A N 1
ATOM 851 C CA . LEU A 1 107 ? -6.045 4.130 18.652 1.00 81.69 107 LEU A CA 1
ATOM 852 C C . LEU A 1 107 ? -6.219 4.818 17.293 1.00 81.69 107 LEU A C 1
ATOM 854 O O . LEU A 1 107 ? -5.694 4.345 16.290 1.00 81.69 107 LEU A O 1
ATOM 858 N N . THR A 1 108 ? -6.908 5.960 17.262 1.00 83.56 108 THR A N 1
ATOM 859 C CA . THR A 1 108 ? -7.039 6.770 16.042 1.00 83.56 108 THR A CA 1
ATOM 860 C C . THR A 1 108 ? -5.678 7.262 15.552 1.00 83.56 108 THR A C 1
ATOM 862 O O . THR A 1 108 ? -5.414 7.224 14.353 1.00 83.56 108 THR A O 1
ATOM 865 N N . PHE A 1 109 ? -4.794 7.678 16.463 1.00 85.00 109 PHE A N 1
ATOM 866 C CA . PHE A 1 109 ? -3.433 8.082 16.117 1.00 85.00 109 PHE A CA 1
ATOM 867 C C . PHE A 1 109 ? -2.624 6.918 15.525 1.00 85.00 109 PHE A C 1
ATOM 869 O O . PHE A 1 109 ? -2.015 7.072 14.470 1.00 85.00 109 PHE A O 1
ATOM 876 N N . LEU A 1 110 ? -2.696 5.735 16.144 1.00 81.88 110 LEU A N 1
ATOM 877 C CA . LEU A 1 110 ? -2.050 4.508 15.666 1.00 81.88 110 LEU A CA 1
ATOM 878 C C . LEU A 1 110 ? -2.478 4.126 14.244 1.00 81.88 110 LEU A C 1
ATOM 880 O O . LEU A 1 110 ? -1.627 3.839 13.407 1.00 81.88 110 LEU A O 1
ATOM 884 N N . PHE A 1 111 ? -3.777 4.174 13.931 1.00 80.69 111 PHE A N 1
ATOM 885 C CA . PHE A 1 111 ? -4.238 3.944 12.556 1.00 80.69 111 PHE A CA 1
ATOM 886 C C . PHE A 1 111 ? -3.817 5.069 11.610 1.00 80.69 111 PHE A C 1
ATOM 888 O O . PHE A 1 111 ? -3.438 4.798 10.474 1.00 80.69 111 PHE A O 1
ATOM 895 N N . GLY A 1 112 ? -3.801 6.318 12.078 1.00 83.12 112 GLY A N 1
ATOM 896 C CA . GLY A 1 112 ? -3.326 7.466 11.305 1.00 83.12 112 GLY A CA 1
ATOM 897 C C . GLY A 1 112 ? -1.862 7.354 10.864 1.00 83.12 112 GLY A C 1
ATOM 898 O O . GLY A 1 112 ? -1.524 7.804 9.772 1.00 83.12 112 GLY A O 1
ATOM 899 N N . LEU A 1 113 ? -1.004 6.688 11.644 1.00 84.19 113 LEU A N 1
ATOM 900 C CA . LEU A 1 113 ? 0.395 6.443 11.269 1.00 84.19 113 LEU A CA 1
ATOM 901 C C . LEU A 1 113 ? 0.534 5.640 9.962 1.00 84.19 113 LEU A C 1
ATOM 903 O O . LEU A 1 113 ? 1.497 5.836 9.220 1.00 84.19 113 LEU A O 1
ATOM 907 N N . SER A 1 114 ? -0.448 4.798 9.621 1.00 80.81 114 SER A N 1
ATOM 908 C CA . SER A 1 114 ? -0.459 4.048 8.354 1.00 80.81 114 SER A CA 1
ATOM 909 C C . SER A 1 114 ? -0.713 4.915 7.109 1.00 80.81 114 SER A C 1
ATOM 911 O O . SER A 1 114 ? -0.525 4.447 5.989 1.00 80.81 114 SER A O 1
ATOM 913 N N . LEU A 1 115 ? -1.053 6.200 7.276 1.00 85.44 115 LEU A N 1
ATOM 914 C CA . LEU A 1 115 ? -1.157 7.166 6.176 1.00 85.44 115 LEU A CA 1
ATOM 915 C C . LEU A 1 115 ? 0.209 7.731 5.747 1.00 85.44 115 LEU A C 1
ATOM 917 O O . LEU A 1 115 ? 0.340 8.257 4.642 1.00 85.44 115 LEU A O 1
ATOM 921 N N . ILE A 1 116 ? 1.244 7.624 6.586 1.00 86.00 116 ILE A N 1
ATOM 922 C CA . ILE A 1 116 ? 2.582 8.157 6.278 1.00 86.00 116 ILE A CA 1
ATOM 923 C C . ILE A 1 116 ? 3.196 7.459 5.043 1.00 86.00 116 ILE A C 1
ATOM 925 O O . ILE A 1 116 ? 3.619 8.164 4.120 1.00 86.00 116 ILE A O 1
ATOM 929 N N . PRO A 1 117 ? 3.193 6.111 4.935 1.00 82.44 117 PRO A N 1
ATOM 930 C CA . PRO A 1 117 ? 3.654 5.408 3.734 1.00 82.44 117 PRO A CA 1
ATOM 931 C C . PRO A 1 117 ? 2.892 5.786 2.458 1.00 82.44 117 PRO A C 1
ATOM 933 O O . PRO A 1 117 ? 3.491 5.825 1.382 1.00 82.44 117 PRO A O 1
ATOM 936 N N . ILE A 1 118 ? 1.599 6.120 2.563 1.00 86.75 118 ILE A N 1
ATOM 937 C CA . ILE A 1 118 ? 0.789 6.592 1.429 1.00 86.75 118 ILE A CA 1
ATOM 938 C C . ILE A 1 118 ? 1.384 7.886 0.869 1.00 86.75 118 ILE A C 1
ATOM 940 O O . ILE A 1 118 ? 1.628 7.982 -0.333 1.00 86.75 118 ILE A O 1
ATOM 944 N N . GLY A 1 119 ? 1.680 8.859 1.737 1.00 86.38 119 GLY A N 1
ATOM 945 C CA . GLY A 1 119 ? 2.299 10.123 1.334 1.00 86.38 119 GLY A CA 1
ATOM 946 C C . GLY A 1 119 ? 3.672 9.924 0.686 1.00 86.38 119 GLY A C 1
ATOM 947 O O . GLY A 1 119 ? 3.951 10.488 -0.372 1.00 86.38 119 GLY A O 1
ATOM 948 N N . ILE A 1 120 ? 4.506 9.058 1.267 1.00 85.75 120 ILE A N 1
ATOM 949 C CA . ILE A 1 120 ? 5.830 8.725 0.714 1.00 85.75 120 ILE A CA 1
ATOM 950 C C . ILE A 1 120 ? 5.688 8.089 -0.671 1.00 85.75 120 ILE A C 1
ATOM 952 O O . ILE A 1 120 ? 6.390 8.481 -1.602 1.00 85.75 120 ILE A O 1
ATOM 956 N N . THR A 1 121 ? 4.751 7.155 -0.834 1.00 85.69 121 THR A N 1
ATOM 957 C CA . THR A 1 121 ? 4.490 6.470 -2.106 1.00 85.69 121 THR A CA 1
ATOM 958 C C . THR A 1 121 ? 4.017 7.450 -3.182 1.00 85.69 121 THR A C 1
ATOM 960 O O . THR A 1 121 ? 4.521 7.421 -4.307 1.00 85.69 121 THR A O 1
ATOM 963 N N . LEU A 1 122 ? 3.111 8.369 -2.831 1.00 85.75 122 LEU A N 1
ATOM 964 C CA . LEU A 1 122 ? 2.607 9.407 -3.734 1.00 85.75 122 LEU A CA 1
ATOM 965 C C . LEU A 1 122 ? 3.696 10.384 -4.188 1.00 85.75 122 LEU A C 1
ATOM 967 O O . LEU A 1 122 ? 3.653 10.840 -5.325 1.00 85.75 122 LEU A O 1
ATOM 971 N N . CYS A 1 123 ? 4.689 10.674 -3.346 1.00 85.31 123 CYS A N 1
ATOM 972 C CA . CYS A 1 123 ? 5.856 11.468 -3.736 1.00 85.31 123 CYS A CA 1
ATOM 973 C C . CYS A 1 123 ? 6.869 10.649 -4.554 1.00 85.31 123 CYS A C 1
ATOM 975 O O . CYS A 1 123 ? 7.445 11.146 -5.524 1.00 85.31 123 CYS A O 1
ATOM 977 N N . ARG A 1 124 ? 7.077 9.380 -4.190 1.00 83.75 124 ARG A N 1
ATOM 978 C CA . ARG A 1 124 ? 8.042 8.466 -4.812 1.00 83.75 124 ARG A CA 1
ATOM 979 C C . ARG A 1 124 ? 7.721 8.206 -6.280 1.00 83.75 124 ARG A C 1
ATOM 981 O O . ARG A 1 124 ? 8.610 8.343 -7.115 1.00 83.75 124 ARG A O 1
ATOM 988 N N . VAL A 1 125 ? 6.481 7.833 -6.601 1.00 83.75 125 VAL A N 1
ATOM 989 C CA . VAL A 1 125 ? 6.072 7.455 -7.967 1.00 83.75 125 VAL A CA 1
ATOM 990 C C . VAL A 1 125 ? 6.397 8.552 -8.998 1.00 83.75 125 VAL A C 1
ATOM 992 O O . VAL A 1 125 ? 7.213 8.291 -9.884 1.00 83.75 125 VAL A O 1
ATOM 995 N N . PRO A 1 126 ? 5.880 9.792 -8.894 1.00 83.62 126 PRO A N 1
ATOM 996 C CA . PRO A 1 126 ? 6.158 10.835 -9.879 1.00 83.62 126 PRO A CA 1
ATOM 997 C C . PRO A 1 126 ? 7.637 11.218 -9.914 1.00 83.62 126 PRO A C 1
ATOM 999 O O . PRO A 1 126 ? 8.168 11.513 -10.984 1.00 83.62 126 PRO A O 1
ATOM 1002 N N . ASN A 1 127 ? 8.332 11.184 -8.775 1.00 81.81 127 ASN A N 1
ATOM 1003 C CA . ASN A 1 127 ? 9.743 11.541 -8.731 1.00 81.81 127 ASN A CA 1
ATOM 1004 C C . ASN A 1 127 ? 10.629 10.492 -9.431 1.00 81.81 127 ASN A C 1
ATOM 1006 O O . ASN A 1 127 ? 11.562 10.851 -10.149 1.00 81.81 127 ASN A O 1
ATOM 1010 N N . VAL A 1 128 ? 10.300 9.203 -9.292 1.00 81.19 128 VAL A N 1
ATOM 1011 C CA . VAL A 1 128 ? 10.975 8.097 -9.993 1.00 81.19 128 VAL A CA 1
ATOM 1012 C C . VAL A 1 128 ? 10.687 8.130 -11.499 1.00 81.19 128 VAL A C 1
ATOM 1014 O O . VAL A 1 128 ? 11.596 7.874 -12.292 1.00 81.19 128 VAL A O 1
ATOM 1017 N N . LEU A 1 129 ? 9.465 8.496 -11.907 1.00 79.81 129 LEU A N 1
ATOM 1018 C CA . LEU A 1 129 ? 9.125 8.686 -13.322 1.00 79.81 129 LEU A CA 1
ATOM 1019 C C 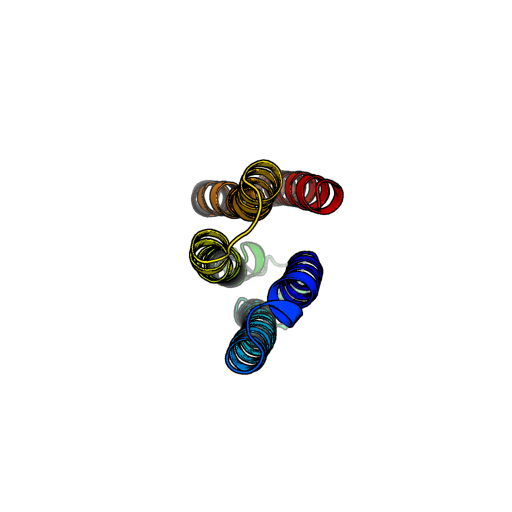. LEU A 1 129 ? 9.884 9.878 -13.933 1.00 79.81 129 LEU A C 1
ATOM 1021 O O . LEU A 1 129 ? 10.447 9.748 -15.017 1.00 79.81 129 LEU A O 1
ATOM 1025 N N . ARG A 1 130 ? 9.976 11.015 -13.226 1.00 80.44 130 ARG A N 1
ATOM 1026 C CA . ARG A 1 130 ? 10.704 12.211 -13.701 1.00 80.44 130 ARG A CA 1
ATOM 1027 C C . ARG A 1 130 ? 12.208 11.982 -13.863 1.00 80.44 130 ARG A C 1
ATOM 1029 O O . ARG A 1 130 ? 12.805 12.558 -14.764 1.00 80.44 130 ARG A O 1
ATOM 1036 N N . HIS A 1 131 ? 12.807 11.127 -13.035 1.00 79.44 131 HIS A N 1
ATOM 1037 C CA . HIS A 1 131 ? 14.239 10.806 -13.077 1.00 79.44 131 HIS A CA 1
ATOM 1038 C C . HIS A 1 131 ? 14.548 9.507 -13.841 1.00 79.44 131 HIS A C 1
ATOM 1040 O O . HIS A 1 131 ? 15.546 8.846 -13.552 1.00 79.44 131 HIS A O 1
ATOM 1046 N N . GLN A 1 132 ? 13.686 9.112 -14.789 1.00 74.88 132 GLN A N 1
ATOM 1047 C CA . GLN A 1 132 ? 13.891 7.964 -15.688 1.00 74.88 132 GLN A CA 1
ATOM 1048 C C . GLN A 1 132 ? 14.235 6.638 -14.976 1.00 74.88 132 GLN A C 1
ATOM 1050 O O . GLN A 1 132 ? 14.933 5.787 -15.528 1.00 74.88 132 GLN A O 1
ATOM 1055 N N . GLY A 1 133 ? 13.765 6.446 -13.738 1.00 69.25 133 GLY A N 1
ATOM 1056 C CA . GLY A 1 133 ? 14.043 5.227 -12.977 1.00 69.25 133 GLY A CA 1
ATOM 1057 C C . GLY A 1 133 ? 15.483 5.111 -12.464 1.00 69.25 133 GLY A C 1
ATOM 1058 O O . GLY A 1 133 ? 15.949 3.997 -12.233 1.00 69.25 133 GLY A O 1
ATOM 1059 N N . ALA A 1 134 ? 16.197 6.227 -12.275 1.00 76.38 134 ALA A N 1
ATOM 1060 C CA . ALA A 1 134 ? 17.559 6.229 -11.747 1.00 76.38 134 ALA A CA 1
ATOM 1061 C C . ALA A 1 134 ? 17.686 5.411 -10.444 1.00 76.38 134 ALA A C 1
ATOM 1063 O O . ALA A 1 134 ? 16.997 5.666 -9.451 1.00 76.38 134 ALA A O 1
ATOM 1064 N N . GLN A 1 135 ? 18.611 4.447 -10.443 1.00 76.12 135 GLN A N 1
ATOM 1065 C CA . GLN A 1 135 ? 18.743 3.448 -9.377 1.00 76.12 135 GLN A CA 1
ATOM 1066 C C . GLN A 1 135 ? 18.985 4.074 -7.997 1.00 76.12 135 GLN A C 1
ATOM 1068 O O . GLN A 1 135 ? 18.352 3.679 -7.023 1.00 76.12 135 GLN A O 1
ATOM 1073 N N . HIS A 1 136 ? 19.835 5.105 -7.919 1.00 79.69 136 HIS A N 1
ATOM 1074 C CA . HIS A 1 136 ? 20.133 5.799 -6.662 1.00 79.69 136 HIS A CA 1
ATOM 1075 C C . HIS A 1 136 ? 18.873 6.404 -6.017 1.00 79.69 136 HIS A C 1
ATOM 1077 O O . HIS A 1 136 ? 18.675 6.301 -4.809 1.00 79.69 136 HIS A O 1
ATOM 1083 N N . TYR A 1 137 ? 17.976 6.979 -6.827 1.00 77.50 137 TYR A N 1
ATOM 1084 C CA . TYR A 1 137 ? 16.715 7.536 -6.337 1.00 77.50 137 TYR A CA 1
ATOM 1085 C C . TYR A 1 137 ? 15.758 6.435 -5.875 1.00 77.50 137 TYR A C 1
ATOM 1087 O O . TYR A 1 137 ? 15.145 6.575 -4.819 1.00 77.50 137 TYR A O 1
ATOM 1095 N N . ARG A 1 138 ? 15.645 5.323 -6.620 1.00 78.31 138 ARG A N 1
ATOM 1096 C CA . ARG A 1 138 ? 14.793 4.189 -6.216 1.00 78.31 138 ARG A CA 1
ATOM 1097 C C . ARG A 1 138 ? 15.222 3.630 -4.859 1.00 78.31 138 ARG A C 1
ATOM 1099 O O . ARG A 1 138 ? 14.362 3.447 -4.001 1.00 78.31 138 ARG A O 1
ATOM 1106 N N . SER A 1 139 ? 16.524 3.428 -4.654 1.00 84.69 139 SER A N 1
ATOM 1107 C CA . SER A 1 139 ? 17.071 2.938 -3.385 1.00 84.69 139 SER A CA 1
ATOM 1108 C C . SER A 1 139 ? 16.849 3.921 -2.238 1.00 84.69 139 SER A C 1
ATOM 1110 O O . SER A 1 139 ? 16.448 3.505 -1.159 1.00 84.69 139 SER A O 1
ATOM 1112 N N . LEU A 1 140 ? 17.043 5.225 -2.464 1.00 85.75 140 LEU A N 1
ATOM 1113 C CA . LEU A 1 140 ? 16.827 6.246 -1.436 1.00 85.75 140 LEU A CA 1
ATOM 1114 C C . LEU A 1 140 ? 15.366 6.284 -0.968 1.00 85.75 140 LEU A C 1
ATOM 1116 O O . LEU A 1 140 ? 15.101 6.234 0.231 1.00 85.75 140 LEU A O 1
ATOM 1120 N N . TRP A 1 141 ? 14.415 6.307 -1.904 1.00 83.88 141 TRP A N 1
ATOM 1121 C CA . TRP A 1 141 ? 12.991 6.292 -1.567 1.00 83.88 141 TRP A CA 1
ATOM 1122 C C . TRP A 1 141 ? 12.560 4.984 -0.900 1.00 83.88 141 TRP A C 1
ATOM 1124 O O . TRP A 1 141 ? 11.753 5.022 0.025 1.00 83.88 141 TRP A O 1
ATOM 1134 N N . ALA A 1 142 ? 13.117 3.845 -1.321 1.00 83.12 142 ALA A N 1
ATOM 1135 C CA . ALA A 1 142 ? 12.870 2.562 -0.667 1.00 83.12 142 ALA A CA 1
ATOM 1136 C C . ALA A 1 142 ? 13.389 2.553 0.781 1.00 83.12 142 ALA A C 1
ATOM 1138 O O . ALA A 1 142 ? 12.668 2.132 1.681 1.00 83.12 142 ALA A O 1
ATOM 1139 N N . SER A 1 143 ? 14.593 3.072 1.034 1.00 87.19 143 SER A N 1
ATOM 1140 C CA . SER A 1 143 ? 15.147 3.183 2.389 1.00 87.19 143 SER A CA 1
ATOM 1141 C C . SER A 1 143 ? 14.312 4.095 3.288 1.00 87.19 143 SER A C 1
ATOM 1143 O O . SER A 1 143 ? 14.073 3.754 4.444 1.00 87.19 143 SER A O 1
ATOM 1145 N N . ILE A 1 144 ? 13.832 5.228 2.761 1.00 86.38 144 ILE A N 1
ATOM 1146 C CA . ILE A 1 144 ? 12.925 6.133 3.485 1.00 86.38 144 ILE A CA 1
ATOM 1147 C C . ILE A 1 144 ? 11.628 5.403 3.845 1.00 86.38 144 ILE A C 1
ATOM 1149 O O . ILE A 1 144 ? 11.204 5.433 4.997 1.00 86.38 144 ILE A O 1
ATOM 1153 N N . GLU A 1 145 ? 11.014 4.714 2.884 1.00 83.44 145 GLU A N 1
ATOM 1154 C CA . GLU A 1 145 ? 9.784 3.954 3.116 1.00 83.44 145 GLU A CA 1
ATOM 1155 C C . GLU A 1 145 ? 9.979 2.868 4.182 1.00 83.44 145 GLU A C 1
ATOM 1157 O O . GLU A 1 145 ? 9.154 2.749 5.085 1.00 83.44 145 GLU A O 1
ATOM 1162 N N . ILE A 1 146 ? 11.098 2.134 4.139 1.00 85.38 146 ILE A N 1
ATOM 1163 C CA . ILE A 1 146 ? 11.436 1.119 5.145 1.00 85.38 146 ILE A CA 1
ATOM 1164 C C . ILE A 1 146 ? 11.621 1.755 6.527 1.00 85.38 146 ILE A C 1
ATOM 1166 O O . ILE A 1 146 ? 11.093 1.221 7.496 1.00 85.38 146 ILE A O 1
ATOM 1170 N N . LEU A 1 147 ? 12.321 2.889 6.633 1.00 87.94 147 LEU A N 1
ATOM 1171 C CA . LEU A 1 147 ? 12.551 3.584 7.904 1.00 87.94 147 LEU A CA 1
ATOM 1172 C C . LEU A 1 147 ? 11.239 4.025 8.563 1.00 87.94 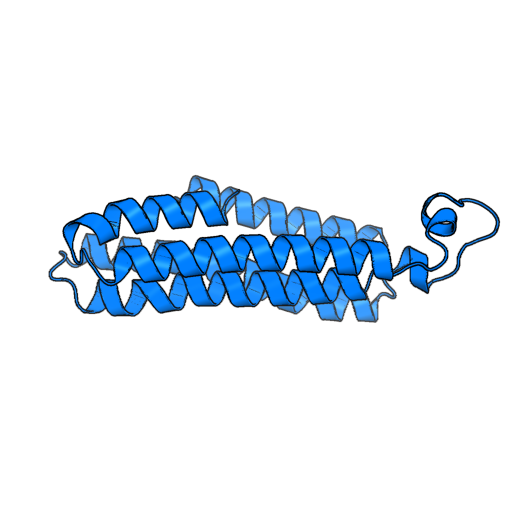147 LEU A C 1
ATOM 1174 O O . LEU A 1 147 ? 11.034 3.823 9.758 1.00 87.94 147 LEU A O 1
ATOM 1178 N N . PHE A 1 148 ? 10.332 4.619 7.788 1.00 84.94 148 PHE A N 1
ATOM 1179 C CA . PHE A 1 148 ? 9.030 5.014 8.317 1.00 84.94 148 PHE A CA 1
ATOM 1180 C C . PHE A 1 148 ? 8.168 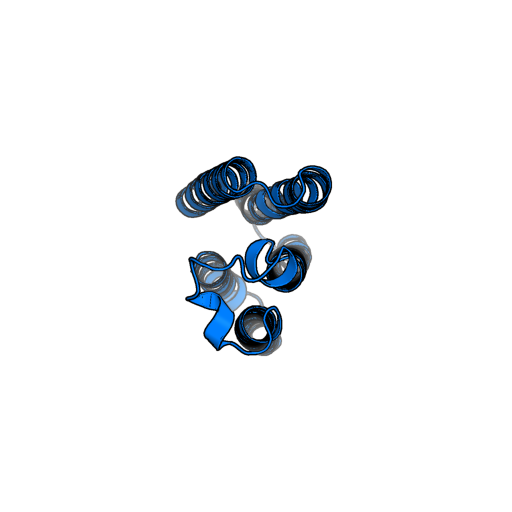3.794 8.634 1.00 84.94 148 PHE A C 1
ATOM 1182 O O . PHE A 1 148 ? 7.519 3.766 9.675 1.00 84.94 148 PHE A O 1
ATOM 1189 N N . ALA A 1 149 ? 8.196 2.757 7.796 1.00 81.50 149 ALA A N 1
ATOM 1190 C CA . ALA A 1 149 ? 7.468 1.526 8.065 1.00 81.50 149 ALA A CA 1
ATOM 1191 C C . ALA A 1 149 ? 7.940 0.850 9.362 1.00 81.50 149 ALA A C 1
ATOM 1193 O O . ALA A 1 149 ? 7.102 0.410 10.145 1.00 81.50 149 ALA A O 1
ATOM 1194 N N . THR A 1 150 ? 9.247 0.791 9.632 1.00 84.50 150 THR A N 1
ATOM 1195 C CA . THR A 1 150 ? 9.781 0.227 10.883 1.00 84.50 150 THR A CA 1
ATOM 1196 C C . THR A 1 150 ? 9.478 1.109 12.088 1.00 84.50 150 THR A C 1
ATOM 1198 O O . THR A 1 150 ? 9.118 0.584 13.139 1.00 84.50 150 THR A O 1
ATOM 1201 N N . ALA A 1 151 ? 9.542 2.434 11.944 1.00 84.56 151 ALA A N 1
ATOM 1202 C CA . ALA A 1 151 ? 9.135 3.358 12.999 1.00 84.56 151 ALA A CA 1
ATOM 1203 C C . ALA A 1 151 ? 7.657 3.169 13.380 1.00 84.56 151 ALA A C 1
ATOM 1205 O O . ALA A 1 151 ? 7.336 3.070 14.561 1.00 84.56 151 ALA A O 1
ATOM 1206 N N . VAL A 1 152 ? 6.768 3.045 12.388 1.00 80.38 152 VAL A N 1
ATOM 1207 C CA . VAL A 1 152 ? 5.343 2.761 12.614 1.00 80.38 152 VAL A CA 1
ATOM 1208 C C . VAL A 1 152 ? 5.143 1.373 13.225 1.00 80.38 152 VAL A C 1
ATOM 1210 O O . VAL A 1 152 ? 4.313 1.227 14.114 1.00 80.38 152 VAL A O 1
ATOM 1213 N N . ALA A 1 153 ? 5.922 0.371 12.803 1.00 78.00 153 ALA A N 1
ATOM 1214 C CA . ALA A 1 153 ? 5.867 -0.980 13.364 1.00 78.00 153 ALA A CA 1
ATOM 1215 C C . ALA A 1 153 ? 6.196 -1.013 14.859 1.00 78.00 153 ALA A C 1
ATOM 1217 O O . ALA A 1 153 ? 5.548 -1.735 15.601 1.00 78.00 153 ALA A O 1
ATOM 1218 N N . ASN A 1 154 ? 7.206 -0.246 15.276 1.00 82.56 154 ASN A N 1
ATOM 1219 C CA . ASN A 1 154 ? 7.684 -0.206 16.658 1.00 82.56 154 ASN A CA 1
ATOM 1220 C C . ASN A 1 154 ? 6.862 0.730 17.552 1.00 82.56 154 ASN A C 1
ATOM 1222 O O . ASN A 1 154 ? 6.967 0.658 18.773 1.00 82.56 154 ASN A O 1
ATOM 1226 N N . ALA A 1 155 ? 6.092 1.640 16.954 1.00 75.25 155 ALA A N 1
ATOM 1227 C CA . ALA A 1 155 ? 5.132 2.468 17.673 1.00 75.25 155 ALA A CA 1
ATOM 1228 C C . ALA A 1 155 ? 3.827 1.713 17.999 1.00 75.25 155 ALA A C 1
ATOM 1230 O O . ALA A 1 155 ? 3.049 2.205 18.819 1.00 75.25 155 ALA A O 1
ATOM 1231 N N . LEU A 1 156 ? 3.588 0.568 17.342 1.00 64.06 156 LEU A N 1
ATOM 1232 C CA . LEU A 1 156 ? 2.423 -0.310 17.500 1.00 64.06 156 LEU A CA 1
ATOM 1233 C C . LEU A 1 156 ? 2.669 -1.393 18.560 1.00 64.06 156 LEU A C 1
ATOM 1235 O O . LEU A 1 156 ? 1.726 -1.648 19.342 1.00 64.06 156 LEU A O 1
#

pLDDT: mean 81.04, std 5.86, range [61.53, 91.06]

Radius of gyration: 18.84 Å; chains: 1; bounding box: 46×26×52 Å

Sequence (156 aa):
MLKLSIAEFLKRLTQNIWRSTHELVLRLMYYYLGATMVAVIIADLAECRPVTHYWQVVPDPGAQCRQGYAQLITMAVANVTTDLLLVIFPIPLIFSSHMPLPRKTMLTFLFGLSLIPIGITLCRVPNVLRHQGAQHYRSLWASIEILFATAVANAL

Foldseek 3Di:
DLLVVLLVVVCVVCVVPDPPVNVVLSVVLVVLLVVLVVQLVCLLCVQDPPPVQLPDPPPNSDLSSQQSLSSLVSNLVSLLVSLCSSLVVCLVVLVPDPDPPVVSVLVNVLSVLSCVLNVLSVVLNVVCVVVSNPPVSVVVSVVVSVVSSVVSSVSD

Secondary structure (DSSP, 8-state):
-HHHHHHHHHHHHHTTT-HHHHHHHHHHHHHHHHHHHHHHHHHHHHSSSSGGGGG--SS---HHHHH-HHHHHHHHHHHHHHHHHHHHTHHHHHHHS---HHHHHHHHHHHHGGGHHHHHHHHHHHHHHHTTT-HHHHHHHHHHHHHHHHHHHHH-